Protein AF-A0A836ZSG6-F1 (afdb_monomer_lite)

InterPro domains:
  IPR001352 Ribonuclease HII/HIII [PTHR10954] (5-72)
  IPR012337 Ribonuclease H-like superfamily [SSF53098] (4-72)
  IPR024567 Ribonuclease HII/HIII domain [PF01351] (4-61)
  IPR024567 Ribonuclease HII/HIII domain [PS51975] (1-72)
  IPR036397 Ribonuclease H superfamily [G3DSA:3.30.420.10] (2-88)

Sequence (92 aa):
LDRAIMAASIVAKVTRDRLMHVLHAQHPQYRFDQHKGYSTPVHLAALQTHGPCPQHRRSFAPVRLALEGREQESAAVRDPEQLQVGQLVAPL

Structure (mmCIF, N/CA/C/O backbone):
data_AF-A0A836ZSG6-F1
#
_entry.id   AF-A0A836ZSG6-F1
#
loop_
_atom_site.group_PDB
_atom_site.id
_atom_site.type_symbol
_atom_site.label_atom_id
_atom_site.label_alt_id
_atom_site.label_comp_id
_atom_site.label_asym_id
_atom_site.label_entity_id
_atom_site.label_seq_id
_atom_site.pdbx_PDB_ins_code
_atom_site.Cartn_x
_atom_site.Cartn_y
_atom_site.Cartn_z
_atom_site.occupancy
_atom_site.B_iso_or_equiv
_atom_site.auth_seq_id
_atom_site.auth_comp_id
_atom_site.auth_asym_id
_atom_site.auth_atom_id
_atom_site.pdbx_PDB_model_num
ATOM 1 N N . LEU A 1 1 ? 20.739 13.977 -17.451 1.00 76.69 1 LEU A N 1
ATOM 2 C CA . LEU A 1 1 ? 19.723 12.925 -17.677 1.00 76.69 1 LEU A CA 1
ATOM 3 C C . LEU A 1 1 ? 20.451 11.592 -17.785 1.00 76.69 1 LEU A C 1
ATOM 5 O O . LEU A 1 1 ? 21.145 11.380 -18.770 1.00 76.69 1 LEU A O 1
ATOM 9 N N . ASP A 1 2 ? 20.370 10.751 -16.758 1.00 96.31 2 ASP A N 1
ATOM 10 C CA . ASP A 1 2 ? 21.077 9.465 -16.710 1.00 96.31 2 ASP A CA 1
ATOM 11 C C . ASP A 1 2 ? 20.140 8.329 -17.148 1.00 96.31 2 ASP A C 1
ATOM 13 O O . ASP A 1 2 ? 19.078 8.124 -16.558 1.00 96.31 2 ASP A O 1
ATOM 17 N N . ARG A 1 3 ? 20.527 7.587 -18.191 1.00 96.75 3 ARG A N 1
ATOM 18 C CA . ARG A 1 3 ? 19.722 6.493 -18.757 1.00 96.75 3 ARG A CA 1
ATOM 19 C C . ARG A 1 3 ? 19.504 5.351 -17.762 1.00 96.75 3 ARG A C 1
ATOM 21 O O . ARG A 1 3 ? 18.425 4.762 -17.772 1.00 96.75 3 ARG A O 1
ATOM 28 N N . ALA A 1 4 ? 20.477 5.060 -16.899 1.00 98.12 4 ALA A N 1
ATOM 29 C CA . ALA A 1 4 ? 20.354 4.014 -15.889 1.00 98.12 4 ALA A CA 1
ATOM 30 C C . ALA A 1 4 ? 19.316 4.400 -14.824 1.00 98.12 4 ALA A C 1
ATOM 32 O O . ALA A 1 4 ? 18.457 3.589 -14.481 1.00 98.12 4 ALA A O 1
ATOM 33 N N . ILE A 1 5 ? 19.319 5.663 -14.382 1.00 97.44 5 ILE A N 1
ATOM 34 C CA . ILE A 1 5 ? 18.321 6.192 -13.434 1.00 97.44 5 ILE A CA 1
ATOM 35 C C . ILE A 1 5 ? 16.912 6.148 -14.042 1.00 97.44 5 ILE A C 1
ATOM 37 O O . ILE A 1 5 ? 15.950 5.757 -13.373 1.00 97.44 5 ILE A O 1
ATOM 41 N N . MET A 1 6 ? 16.780 6.504 -15.323 1.00 98.19 6 MET A N 1
ATOM 42 C CA . MET A 1 6 ? 15.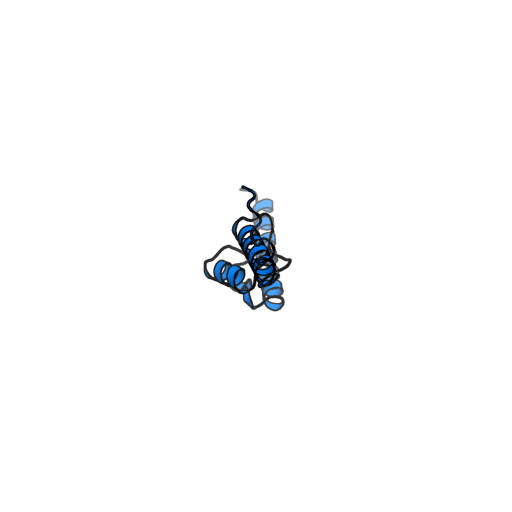494 6.448 -16.025 1.00 98.19 6 MET A CA 1
ATOM 43 C C . MET A 1 6 ? 14.976 5.009 -16.142 1.00 98.19 6 MET A C 1
ATOM 45 O O . MET A 1 6 ? 13.823 4.742 -15.802 1.00 98.19 6 MET A O 1
ATOM 49 N N . ALA A 1 7 ? 15.830 4.068 -16.558 1.00 98.31 7 ALA A N 1
ATOM 50 C CA . ALA A 1 7 ? 15.470 2.655 -16.657 1.00 98.31 7 ALA A CA 1
ATOM 51 C C . ALA A 1 7 ? 15.068 2.067 -15.293 1.00 98.31 7 ALA A C 1
ATOM 53 O O . ALA A 1 7 ? 14.029 1.414 -15.185 1.00 98.31 7 ALA A O 1
ATOM 54 N N . ALA A 1 8 ? 15.831 2.361 -14.235 1.00 98.12 8 ALA A N 1
ATOM 55 C CA . ALA A 1 8 ? 15.524 1.914 -12.878 1.00 98.12 8 ALA A CA 1
ATOM 56 C C . ALA A 1 8 ? 14.158 2.431 -12.398 1.00 98.12 8 ALA A C 1
ATOM 58 O O . ALA A 1 8 ? 13.376 1.680 -11.815 1.00 98.12 8 ALA A O 1
ATOM 59 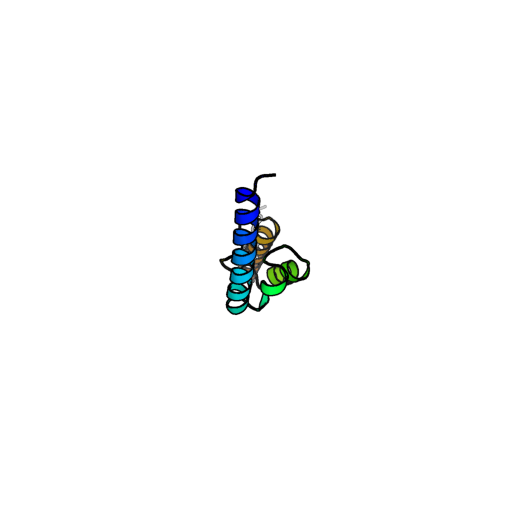N N . SER A 1 9 ? 13.836 3.691 -12.701 1.00 98.31 9 SER A N 1
ATOM 60 C CA . SER A 1 9 ? 12.562 4.311 -12.322 1.00 98.31 9 SER A CA 1
ATOM 61 C C . SER A 1 9 ? 11.365 3.645 -13.015 1.00 98.31 9 SER A C 1
ATOM 63 O O . SER A 1 9 ? 10.338 3.403 -12.375 1.00 98.31 9 SER A O 1
ATOM 65 N N . ILE A 1 10 ? 11.505 3.280 -14.297 1.00 98.25 10 ILE A N 1
ATOM 66 C CA . ILE A 1 10 ? 10.484 2.528 -15.048 1.00 98.25 10 ILE A CA 1
ATOM 67 C C . ILE A 1 10 ? 10.271 1.146 -14.421 1.00 98.25 10 ILE A C 1
ATOM 69 O O . ILE A 1 10 ? 9.133 0.775 -14.120 1.00 98.25 10 ILE A O 1
ATOM 73 N N . VAL A 1 11 ? 11.354 0.403 -14.168 1.00 98.56 11 VAL A N 1
ATOM 74 C CA . VAL A 1 11 ? 11.284 -0.935 -13.558 1.00 98.56 11 VAL A CA 1
ATOM 75 C C . VAL A 1 11 ? 10.626 -0.874 -12.180 1.00 98.56 11 VAL A C 1
ATOM 77 O O . VAL A 1 11 ? 9.720 -1.663 -11.896 1.00 98.56 11 VAL A O 1
ATOM 80 N N . ALA A 1 12 ? 11.019 0.088 -11.342 1.00 98.56 12 ALA A N 1
ATOM 81 C CA . ALA A 1 12 ? 10.456 0.268 -10.009 1.00 98.56 12 ALA A CA 1
ATOM 82 C C . ALA A 1 12 ? 8.946 0.551 -10.059 1.00 98.56 12 ALA A C 1
ATOM 84 O O . ALA A 1 12 ? 8.171 -0.087 -9.341 1.00 98.56 12 ALA A O 1
ATOM 85 N N . LYS A 1 13 ? 8.508 1.463 -10.935 1.00 98.06 13 LYS A N 1
ATOM 86 C CA . LYS A 1 13 ? 7.094 1.830 -11.072 1.00 98.06 13 LYS A CA 1
ATOM 87 C C . LYS A 1 13 ? 6.242 0.661 -11.561 1.00 98.06 13 LYS A C 1
ATOM 89 O O . LYS A 1 13 ? 5.241 0.338 -10.924 1.00 98.06 13 LYS A O 1
ATOM 94 N N . VAL A 1 14 ? 6.650 0.005 -12.647 1.00 98.62 14 VAL A N 1
ATOM 95 C CA . VAL A 1 14 ? 5.896 -1.118 -13.228 1.00 98.62 14 VAL A CA 1
ATOM 96 C C . VAL A 1 14 ? 5.787 -2.269 -12.228 1.00 98.62 14 VAL A C 1
ATOM 98 O O . VAL A 1 14 ? 4.715 -2.850 -12.061 1.00 98.62 14 VAL 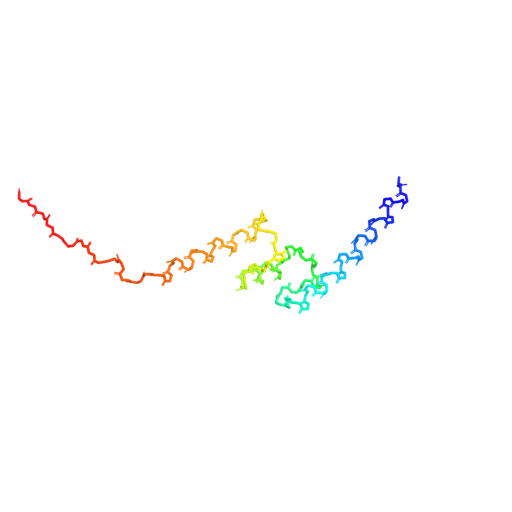A O 1
ATOM 101 N N . THR A 1 15 ? 6.873 -2.566 -11.513 1.00 98.75 15 THR A N 1
ATOM 102 C CA . THR A 1 15 ? 6.880 -3.612 -10.483 1.00 98.75 15 THR A CA 1
ATOM 103 C C . THR A 1 15 ? 5.947 -3.258 -9.329 1.00 98.75 15 THR A C 1
ATOM 105 O O . THR A 1 15 ? 5.100 -4.071 -8.954 1.00 98.75 15 THR A O 1
ATOM 108 N N . ARG A 1 16 ? 6.036 -2.030 -8.799 1.00 98.56 16 ARG A N 1
ATOM 109 C CA . ARG A 1 16 ? 5.152 -1.565 -7.722 1.00 98.56 16 ARG A CA 1
ATOM 110 C C . ARG A 1 16 ? 3.682 -1.646 -8.126 1.00 98.56 16 ARG A C 1
ATOM 112 O O . ARG A 1 16 ? 2.865 -2.102 -7.333 1.00 98.56 16 ARG A O 1
ATOM 119 N N . ASP A 1 17 ? 3.336 -1.239 -9.341 1.00 98.62 17 ASP A N 1
ATOM 120 C CA . ASP A 1 17 ? 1.940 -1.230 -9.781 1.00 98.62 17 ASP A CA 1
ATOM 121 C C . ASP A 1 17 ? 1.350 -2.635 -9.880 1.00 98.62 17 ASP A C 1
ATOM 123 O O . ASP A 1 17 ? 0.202 -2.831 -9.476 1.00 98.62 17 ASP A O 1
ATOM 127 N N . ARG A 1 18 ? 2.140 -3.620 -10.328 1.00 98.75 18 ARG A N 1
ATOM 128 C CA . ARG A 1 18 ? 1.752 -5.040 -10.321 1.00 98.75 18 ARG A CA 1
ATOM 129 C C . ARG A 1 18 ? 1.526 -5.558 -8.901 1.00 98.75 18 ARG A C 1
ATOM 131 O O . ARG A 1 18 ? 0.518 -6.213 -8.651 1.00 98.75 18 ARG A O 1
ATOM 138 N N . LEU A 1 19 ? 2.401 -5.209 -7.956 1.00 98.56 19 LEU A N 1
ATOM 139 C CA . LEU A 1 19 ? 2.227 -5.582 -6.546 1.00 98.56 19 LEU A CA 1
ATOM 140 C C . LEU A 1 19 ? 0.934 -5.013 -5.948 1.00 98.56 19 LEU A C 1
ATOM 142 O O . LEU A 1 19 ? 0.306 -5.669 -5.125 1.00 98.56 19 LEU A O 1
ATOM 146 N N . MET A 1 20 ? 0.493 -3.831 -6.381 1.00 98.62 20 MET A N 1
ATOM 147 C CA . MET A 1 20 ? -0.774 -3.253 -5.917 1.00 98.62 20 MET A CA 1
ATOM 148 C C . MET A 1 20 ? -2.007 -4.002 -6.437 1.00 98.62 20 MET A C 1
ATOM 150 O O . MET A 1 20 ? -3.012 -4.043 -5.734 1.00 98.62 20 MET A O 1
ATOM 154 N N . HIS A 1 21 ? -1.934 -4.649 -7.606 1.00 98.69 21 HIS A N 1
ATOM 155 C CA . HIS A 1 21 ? -2.993 -5.561 -8.060 1.00 98.69 21 HIS A CA 1
ATOM 156 C C . HIS A 1 21 ? -3.047 -6.832 -7.209 1.00 98.69 21 HIS A C 1
ATOM 158 O O . HIS A 1 21 ? -4.125 -7.247 -6.791 1.00 98.69 21 HIS A O 1
ATOM 164 N N . VAL A 1 22 ? -1.888 -7.416 -6.891 1.00 98.56 22 VAL A N 1
ATOM 165 C CA . VAL A 1 22 ? -1.813 -8.574 -5.982 1.00 98.56 22 VAL A CA 1
ATOM 166 C C . VAL A 1 22 ? -2.355 -8.205 -4.601 1.00 98.56 22 VAL A C 1
ATOM 168 O O . VAL A 1 22 ? -3.128 -8.956 -4.012 1.00 98.56 22 VAL A O 1
ATOM 171 N N . LEU A 1 23 ? -1.999 -7.022 -4.100 1.00 98.38 23 LEU A N 1
ATOM 172 C CA . LEU A 1 23 ? -2.480 -6.545 -2.812 1.00 98.38 23 LEU A CA 1
ATOM 173 C C . LEU A 1 23 ? -3.991 -6.286 -2.815 1.00 98.38 23 LEU A C 1
ATOM 175 O O . LEU A 1 23 ? -4.652 -6.578 -1.823 1.00 98.38 23 LEU A O 1
ATOM 179 N N . HIS A 1 24 ? -4.547 -5.785 -3.920 1.00 98.62 24 HIS A N 1
ATOM 180 C CA . HIS A 1 24 ? -5.993 -5.648 -4.081 1.00 98.62 24 HIS A CA 1
ATOM 181 C C . HIS A 1 24 ? -6.708 -7.000 -4.014 1.00 98.62 24 HIS A C 1
ATOM 183 O O . HIS A 1 24 ? -7.724 -7.099 -3.340 1.00 98.62 24 HIS A O 1
ATOM 189 N N . ALA A 1 25 ? -6.159 -8.052 -4.628 1.00 98.50 25 ALA A N 1
ATOM 190 C CA . ALA A 1 25 ? -6.746 -9.388 -4.524 1.00 98.50 25 ALA A CA 1
ATOM 191 C C . ALA A 1 25 ? -6.797 -9.899 -3.069 1.00 98.50 25 ALA A C 1
ATOM 193 O O . ALA A 1 25 ? -7.728 -10.607 -2.699 1.00 98.50 25 ALA A O 1
ATOM 194 N N . GLN A 1 26 ? -5.823 -9.519 -2.234 1.00 98.38 26 GLN A N 1
ATOM 195 C CA . GLN A 1 26 ? -5.786 -9.878 -0.810 1.00 98.38 26 GLN A CA 1
ATOM 196 C C . GLN A 1 26 ? -6.688 -8.987 0.058 1.00 98.38 26 GLN A C 1
ATOM 198 O O . GLN A 1 26 ? -7.230 -9.455 1.054 1.00 98.38 26 GLN A O 1
ATOM 203 N N . HIS A 1 27 ? -6.833 -7.708 -0.303 1.00 98.31 27 HIS A N 1
ATOM 204 C CA . HIS A 1 27 ? -7.635 -6.726 0.431 1.00 98.31 27 HIS A CA 1
ATOM 205 C C . HIS A 1 27 ? -8.508 -5.899 -0.528 1.00 98.31 27 HIS A C 1
ATOM 207 O O . HIS A 1 27 ? -8.212 -4.722 -0.792 1.00 98.31 27 HIS A O 1
ATOM 213 N N . PRO A 1 28 ? -9.577 -6.497 -1.081 1.00 98.06 28 PRO A N 1
ATOM 214 C CA . PRO A 1 28 ? -10.377 -5.876 -2.135 1.00 98.06 28 PRO A CA 1
ATOM 215 C C . PRO A 1 28 ? -11.047 -4.571 -1.694 1.00 98.06 28 PRO A C 1
ATOM 217 O O . PRO A 1 28 ? -11.174 -3.643 -2.496 1.00 98.06 28 PRO A O 1
ATOM 220 N N . GLN A 1 29 ? -11.389 -4.451 -0.408 1.00 98.19 29 GLN A N 1
ATOM 221 C CA . GLN A 1 29 ? -12.065 -3.291 0.167 1.00 98.19 29 GLN A CA 1
ATOM 222 C C . GLN A 1 29 ? -11.285 -1.975 0.022 1.00 98.19 29 GLN A C 1
ATOM 224 O O . GLN A 1 29 ? -11.896 -0.913 -0.053 1.00 98.19 29 GLN A O 1
ATOM 229 N N . TYR A 1 30 ? -9.950 -2.024 -0.081 1.00 98.38 30 TYR A N 1
ATOM 230 C CA . TYR A 1 30 ? -9.133 -0.814 -0.235 1.00 98.38 30 TYR A CA 1
ATOM 231 C C . TYR A 1 30 ? -8.825 -0.453 -1.684 1.00 98.38 30 TYR A C 1
ATOM 233 O O . TYR A 1 30 ? -8.145 0.539 -1.879 1.00 98.38 30 TYR A O 1
ATOM 241 N N . ARG A 1 31 ? -9.244 -1.230 -2.699 1.00 98.06 31 ARG A N 1
ATOM 242 C CA . ARG A 1 31 ? -9.091 -0.863 -4.131 1.00 98.06 31 ARG A CA 1
ATOM 243 C C . ARG A 1 31 ? -7.669 -0.414 -4.535 1.00 98.06 31 ARG A C 1
ATOM 245 O O . ARG A 1 31 ? -7.473 0.516 -5.325 1.00 98.06 31 ARG A O 1
ATOM 252 N N . PHE A 1 32 ? -6.647 -1.089 -3.989 1.00 98.62 32 PHE A N 1
ATOM 253 C CA . PHE A 1 32 ? -5.232 -0.772 -4.232 1.00 98.62 32 PHE A CA 1
ATOM 254 C C . PHE A 1 32 ? -4.838 -0.795 -5.714 1.00 98.62 32 PHE A C 1
ATOM 256 O O . PHE A 1 32 ? -3.928 -0.070 -6.119 1.00 98.62 32 PHE A O 1
ATOM 263 N N . ASP A 1 33 ? -5.531 -1.577 -6.532 1.00 98.50 33 ASP A N 1
ATOM 264 C CA . ASP A 1 33 ? -5.383 -1.646 -7.981 1.00 98.50 33 ASP A CA 1
ATOM 265 C C . ASP A 1 33 ? -5.647 -0.299 -8.674 1.00 98.50 33 ASP A C 1
ATOM 267 O O . ASP A 1 33 ? -5.075 -0.050 -9.733 1.00 98.50 33 ASP A O 1
ATOM 271 N N . GLN A 1 34 ? -6.420 0.601 -8.066 1.00 98.06 34 GLN A N 1
ATOM 272 C CA . GLN A 1 34 ? -6.810 1.871 -8.685 1.00 98.06 34 GLN A CA 1
ATOM 273 C C . GLN A 1 34 ? -5.891 3.022 -8.293 1.00 98.06 34 GLN A C 1
ATOM 275 O O . GLN A 1 34 ? -5.439 3.781 -9.145 1.00 98.06 34 GLN A O 1
ATOM 280 N N . HIS A 1 35 ? -5.566 3.138 -7.005 1.00 98.19 35 HIS A N 1
ATOM 281 C CA . HIS A 1 35 ? -4.796 4.270 -6.476 1.00 98.19 35 HIS A CA 1
ATOM 282 C C . HIS A 1 35 ? -3.438 3.881 -5.896 1.00 98.19 35 HIS A C 1
ATOM 284 O O . HIS A 1 35 ? -2.760 4.726 -5.325 1.00 98.19 35 HIS A O 1
ATOM 290 N N . LYS A 1 36 ? -3.007 2.621 -6.008 1.00 98.44 36 LYS A N 1
ATOM 291 C CA . LYS A 1 36 ? -1.631 2.178 -5.700 1.00 98.44 36 LYS A CA 1
ATOM 292 C C . LYS A 1 36 ? -1.144 2.525 -4.279 1.00 98.44 36 LYS A C 1
ATOM 294 O O . LYS A 1 36 ? 0.050 2.746 -4.041 1.00 98.44 36 LYS A O 1
ATOM 299 N N . GLY A 1 37 ? -2.090 2.608 -3.341 1.00 97.38 37 GLY A N 1
ATOM 300 C CA . GLY A 1 37 ? -1.853 2.978 -1.944 1.00 97.38 37 GLY A CA 1
ATOM 301 C C . GLY A 1 37 ? -1.769 4.484 -1.654 1.00 97.38 37 GLY A C 1
ATOM 302 O O . GLY A 1 37 ? -1.562 4.848 -0.501 1.00 97.38 37 GLY A O 1
ATOM 303 N N . TYR A 1 38 ? -1.951 5.367 -2.643 1.00 98.06 38 TYR A N 1
ATOM 304 C CA . TYR A 1 38 ? -2.065 6.808 -2.395 1.00 98.06 38 TYR A CA 1
ATOM 305 C C . TYR A 1 38 ? -3.354 7.140 -1.631 1.00 98.06 38 TYR A C 1
ATOM 307 O O . TYR A 1 38 ? -4.362 6.437 -1.748 1.00 98.06 38 TYR A O 1
ATOM 315 N N . SER A 1 39 ? -3.312 8.212 -0.842 1.00 96.44 39 SER A N 1
ATOM 316 C CA . SER A 1 39 ? -4.393 8.702 0.022 1.00 96.44 39 SER A CA 1
ATOM 317 C C . SER A 1 39 ? -5.481 9.430 -0.775 1.00 96.44 39 SER A C 1
ATOM 319 O O . SER A 1 39 ? -5.704 10.626 -0.608 1.00 96.44 39 SER A O 1
ATOM 321 N N . THR A 1 40 ? -6.128 8.708 -1.687 1.00 98.31 40 THR A N 1
ATOM 322 C CA . THR A 1 40 ? -7.314 9.201 -2.400 1.00 98.31 40 THR A CA 1
ATOM 323 C C . THR A 1 40 ? -8.532 9.198 -1.473 1.00 98.31 40 THR A C 1
ATOM 325 O O . THR A 1 40 ? -8.546 8.426 -0.511 1.00 98.31 40 THR A O 1
ATOM 328 N N . PRO A 1 41 ? -9.584 9.986 -1.759 1.00 98.31 41 PRO A N 1
ATOM 329 C CA . PRO A 1 41 ? -10.813 9.961 -0.964 1.00 98.31 41 PRO A CA 1
ATOM 330 C C . PRO A 1 41 ? -11.402 8.553 -0.805 1.00 98.31 41 PRO A C 1
ATOM 332 O O . PRO A 1 41 ? -11.811 8.180 0.288 1.00 98.31 41 PRO A O 1
ATOM 335 N N . VAL A 1 42 ? -11.355 7.737 -1.866 1.00 97.88 42 VAL A N 1
ATOM 336 C CA . VAL A 1 42 ? -11.811 6.335 -1.845 1.00 97.88 42 VAL A CA 1
ATOM 337 C C . VAL A 1 42 ? -11.008 5.504 -0.844 1.00 97.88 42 VAL A C 1
ATOM 339 O O . VAL A 1 42 ? -11.582 4.750 -0.063 1.00 97.88 42 VAL A O 1
ATOM 342 N N . HIS A 1 43 ? -9.684 5.667 -0.830 1.00 98.38 43 HIS A N 1
ATOM 343 C CA . HIS A 1 43 ? -8.819 4.936 0.090 1.00 98.38 43 HIS A CA 1
ATOM 344 C C . HIS A 1 43 ? -9.015 5.392 1.539 1.00 98.38 43 HIS A C 1
ATOM 346 O O . HIS A 1 43 ? -9.076 4.565 2.440 1.00 98.38 43 HIS A O 1
ATOM 352 N N . LEU A 1 44 ? -9.140 6.701 1.769 1.00 98.12 44 LEU A N 1
ATOM 353 C CA . LEU A 1 44 ? -9.370 7.249 3.106 1.00 98.12 44 LEU A CA 1
ATOM 354 C C . LEU A 1 44 ? -10.721 6.798 3.672 1.00 98.12 44 LEU A C 1
ATOM 356 O O . LEU A 1 44 ? -10.782 6.418 4.837 1.00 98.12 44 LEU A O 1
ATOM 360 N N . ALA A 1 45 ? -11.767 6.756 2.844 1.00 97.81 45 ALA A N 1
ATOM 361 C CA . ALA A 1 45 ? -13.063 6.210 3.236 1.00 97.81 45 ALA A CA 1
ATOM 362 C C . ALA A 1 45 ? -12.954 4.721 3.605 1.00 97.81 45 ALA A C 1
ATOM 364 O O . ALA A 1 45 ? -13.371 4.325 4.689 1.00 97.81 45 ALA A O 1
ATOM 365 N N . ALA A 1 46 ? -12.309 3.904 2.763 1.00 97.69 46 ALA A N 1
ATOM 366 C CA . ALA A 1 46 ? -12.090 2.487 3.059 1.00 97.69 46 ALA A CA 1
ATOM 367 C C . ALA A 1 46 ? -11.271 2.276 4.347 1.00 97.69 46 ALA A C 1
ATOM 369 O O . ALA A 1 46 ? -11.575 1.381 5.133 1.00 97.69 46 ALA A O 1
ATOM 370 N N . LEU A 1 47 ? -10.261 3.116 4.585 1.00 97.50 47 LEU A N 1
ATOM 371 C CA . LEU A 1 47 ? -9.434 3.094 5.790 1.00 97.50 47 LEU A CA 1
ATOM 372 C C . LEU A 1 47 ? -10.243 3.429 7.050 1.00 97.50 47 LEU A C 1
ATOM 374 O O . LEU A 1 47 ? -10.050 2.794 8.083 1.00 97.50 47 LEU A O 1
ATOM 378 N N . GLN A 1 48 ? -11.159 4.394 6.974 1.00 95.62 48 GLN A N 1
ATOM 379 C CA . GLN A 1 48 ? -12.065 4.716 8.078 1.00 95.62 48 GLN A CA 1
ATOM 380 C C . GLN A 1 48 ? -13.026 3.550 8.348 1.00 95.62 48 GLN A C 1
ATOM 382 O O . GLN A 1 48 ? -13.100 3.056 9.474 1.00 95.62 48 GLN A O 1
ATOM 387 N N . THR A 1 49 ? -13.690 3.040 7.307 1.00 96.25 49 THR A N 1
ATOM 388 C CA . THR A 1 49 ? -14.692 1.971 7.422 1.00 96.25 49 THR A CA 1
ATOM 389 C C . THR A 1 49 ? -14.093 0.646 7.899 1.00 96.25 49 THR A C 1
ATOM 391 O O . THR A 1 49 ? -14.606 0.029 8.832 1.00 96.25 49 THR A O 1
ATOM 394 N N . HIS A 1 50 ? -12.991 0.199 7.299 1.00 96.62 50 HIS A N 1
ATOM 395 C CA . HIS A 1 50 ? -12.429 -1.136 7.536 1.00 96.62 50 HIS A CA 1
ATOM 396 C C . HIS A 1 50 ? -11.220 -1.142 8.476 1.00 96.62 50 HIS A C 1
ATOM 398 O O . HIS A 1 50 ? -10.823 -2.202 8.957 1.00 96.62 50 HIS A O 1
ATOM 404 N N . GLY A 1 51 ? -10.658 0.030 8.775 1.00 96.88 51 GLY A N 1
ATOM 405 C CA . GLY A 1 51 ? -9.423 0.158 9.538 1.00 96.88 51 GLY A CA 1
ATOM 406 C C . GLY A 1 51 ? -8.207 -0.096 8.653 1.00 96.88 51 GLY A C 1
ATOM 407 O O . GLY A 1 51 ? -8.342 -0.359 7.463 1.00 96.88 51 GLY A O 1
ATOM 408 N N . PRO A 1 52 ? -6.986 0.014 9.187 1.00 97.50 52 PRO A N 1
ATOM 409 C CA . PRO A 1 52 ? -5.790 -0.320 8.426 1.00 97.50 52 PRO A CA 1
ATOM 410 C C . PRO A 1 52 ? -5.510 -1.824 8.395 1.00 97.50 52 PRO A C 1
ATOM 412 O O . PRO A 1 52 ? -5.469 -2.492 9.425 1.00 97.50 52 PRO A O 1
ATOM 415 N N . CYS A 1 53 ? -5.193 -2.348 7.212 1.00 97.25 53 CYS A N 1
ATOM 416 C CA . CYS A 1 53 ? -4.561 -3.663 7.055 1.00 97.25 53 CYS A CA 1
ATOM 417 C C . CYS A 1 53 ? -3.038 -3.639 7.344 1.00 97.25 53 CYS A C 1
ATOM 419 O O . CYS A 1 53 ? -2.446 -2.554 7.383 1.00 97.25 53 CYS A O 1
ATOM 421 N N . PRO A 1 54 ? -2.365 -4.805 7.478 1.00 97.19 54 PRO A N 1
ATOM 422 C CA . PRO A 1 54 ? -0.928 -4.892 7.782 1.00 97.19 54 PRO A CA 1
ATOM 423 C C . PRO A 1 54 ? -0.000 -4.135 6.819 1.00 97.19 54 PRO A C 1
ATOM 425 O O . PRO A 1 54 ? 1.093 -3.735 7.206 1.00 97.19 54 PRO A O 1
ATOM 428 N N . GLN A 1 55 ? -0.424 -3.927 5.571 1.00 97.75 55 GLN A N 1
ATOM 429 C CA . GLN A 1 55 ? 0.350 -3.230 4.543 1.00 97.75 55 GLN A CA 1
ATOM 430 C C . GLN A 1 55 ? 0.287 -1.701 4.667 1.00 97.75 55 GLN A C 1
ATOM 432 O O . GLN A 1 55 ? 1.065 -0.996 4.018 1.00 97.75 55 GLN A O 1
ATOM 437 N N . HIS A 1 56 ? -0.603 -1.164 5.506 1.00 98.25 56 HIS A N 1
ATOM 438 C CA . HIS A 1 56 ? -0.641 0.264 5.786 1.00 98.25 56 HIS A CA 1
ATOM 439 C C . HIS A 1 56 ? 0.551 0.687 6.644 1.00 98.25 56 HIS A C 1
ATOM 441 O O . HIS A 1 56 ? 0.883 0.087 7.667 1.00 98.25 56 HIS A O 1
ATOM 447 N N . ARG A 1 57 ? 1.179 1.796 6.252 1.00 98.06 57 ARG A N 1
ATOM 448 C CA . ARG A 1 57 ? 2.284 2.393 7.004 1.00 98.06 57 ARG A CA 1
ATOM 449 C C . ARG A 1 57 ? 1.736 3.108 8.234 1.00 98.06 57 ARG A C 1
ATOM 451 O O . ARG A 1 57 ? 1.237 4.221 8.122 1.00 98.06 57 ARG A O 1
ATOM 458 N N . ARG A 1 58 ? 1.873 2.491 9.409 1.00 96.88 58 ARG A N 1
ATOM 459 C CA . ARG A 1 58 ? 1.337 3.009 10.684 1.00 96.88 58 ARG A CA 1
ATOM 460 C C . ARG A 1 58 ? 1.835 4.404 11.071 1.00 96.88 58 ARG A C 1
ATOM 462 O O . ARG A 1 58 ? 1.130 5.125 11.758 1.00 96.88 58 ARG A O 1
ATOM 469 N N . SER A 1 59 ? 3.017 4.807 10.601 1.00 97.31 59 SER A N 1
ATOM 470 C CA . SER A 1 59 ? 3.555 6.150 10.847 1.00 97.31 59 SER A CA 1
ATOM 471 C C . SER A 1 59 ? 2.879 7.258 10.033 1.00 97.31 59 SER A C 1
ATOM 473 O O . SER A 1 59 ? 3.143 8.433 10.271 1.00 97.31 59 SER A O 1
ATOM 475 N N . PHE A 1 60 ? 2.029 6.923 9.058 1.00 98.06 60 PHE A N 1
ATOM 476 C CA . PHE A 1 60 ? 1.324 7.923 8.261 1.00 98.06 60 PHE A CA 1
ATOM 477 C C . PHE A 1 60 ? 0.107 8.433 9.029 1.00 98.06 60 PHE A C 1
ATOM 479 O O . PHE A 1 60 ? -0.703 7.639 9.500 1.00 98.06 60 PHE A O 1
ATOM 486 N N . ALA A 1 61 ? -0.046 9.758 9.097 1.00 97.38 61 ALA A N 1
ATOM 487 C CA . ALA A 1 61 ? -1.111 10.422 9.848 1.00 97.38 61 ALA A CA 1
ATOM 488 C C . ALA A 1 61 ? -2.517 9.806 9.658 1.00 97.38 61 ALA A C 1
ATOM 490 O O . ALA A 1 61 ? -3.117 9.463 10.673 1.00 97.38 61 ALA A O 1
ATOM 491 N N . PRO A 1 62 ? -3.037 9.574 8.429 1.00 96.50 62 PRO A N 1
ATOM 492 C CA . PRO A 1 62 ? -4.379 9.001 8.270 1.00 96.50 62 PRO A CA 1
ATOM 493 C C . PRO A 1 62 ? -4.498 7.575 8.824 1.00 96.50 62 PRO A C 1
ATOM 495 O O . PRO A 1 62 ? -5.554 7.193 9.314 1.00 96.50 62 PRO A O 1
ATOM 498 N N . VAL A 1 63 ? -3.416 6.792 8.779 1.00 97.94 63 VAL A N 1
ATOM 499 C CA . VAL A 1 63 ? -3.385 5.418 9.299 1.00 97.94 63 VAL A CA 1
ATOM 500 C C . VAL A 1 63 ? -3.358 5.425 10.821 1.00 97.94 63 VAL A C 1
ATOM 502 O O . VAL A 1 63 ? -4.101 4.673 11.441 1.00 97.94 63 VAL A O 1
ATOM 505 N N . ARG A 1 64 ? -2.530 6.286 11.420 1.00 97.12 64 ARG A N 1
ATOM 506 C CA . ARG A 1 64 ? -2.453 6.443 12.874 1.00 97.12 64 ARG A CA 1
ATOM 507 C C . ARG A 1 64 ? -3.794 6.896 13.459 1.00 97.12 64 ARG A C 1
ATOM 509 O O . ARG A 1 64 ? -4.280 6.258 14.380 1.00 97.12 64 ARG A O 1
ATOM 516 N N . LEU A 1 65 ? -4.425 7.909 12.863 1.00 95.88 65 LEU A N 1
ATOM 517 C CA . LEU A 1 65 ? -5.738 8.397 13.303 1.00 95.88 65 LEU A CA 1
ATOM 518 C C . LEU A 1 65 ? -6.816 7.301 13.236 1.00 95.88 65 LEU A C 1
ATOM 520 O O . LEU A 1 65 ? -7.648 7.192 14.131 1.00 95.88 65 LEU A O 1
ATOM 524 N N . ALA A 1 66 ? -6.785 6.455 12.201 1.00 94.94 66 ALA A N 1
ATOM 525 C CA . ALA A 1 66 ? -7.711 5.328 12.07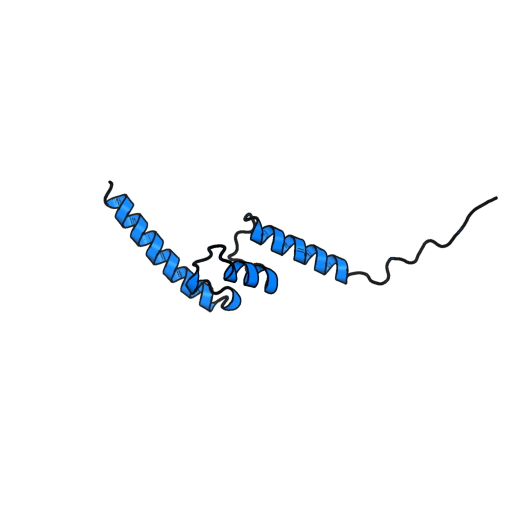9 1.00 94.94 66 ALA A CA 1
ATOM 526 C C . ALA A 1 66 ? -7.469 4.217 13.122 1.00 94.94 66 ALA A C 1
ATOM 528 O O . ALA A 1 66 ? -8.402 3.485 13.445 1.00 94.94 66 ALA A O 1
ATOM 529 N N . LEU A 1 67 ? -6.241 4.070 13.638 1.00 94.12 67 LEU A N 1
ATOM 530 C CA . LEU A 1 67 ? -5.930 3.163 14.752 1.00 94.12 67 LEU A CA 1
ATOM 531 C C . LEU A 1 67 ? -6.417 3.741 16.081 1.00 94.12 67 LEU A C 1
ATOM 533 O O . LEU A 1 67 ? -7.149 3.068 16.799 1.00 94.12 67 LEU A O 1
ATOM 537 N N . GLU A 1 68 ? -6.069 4.998 16.361 1.00 92.69 68 GLU A N 1
ATOM 538 C CA . GLU A 1 68 ? -6.428 5.700 17.599 1.00 92.69 68 GLU A CA 1
ATOM 539 C C . GLU A 1 68 ? -7.954 5.750 17.794 1.00 92.69 68 GLU A C 1
ATOM 541 O O . GLU A 1 68 ? -8.453 5.442 18.874 1.00 92.69 68 GLU A O 1
ATOM 546 N N . GLY A 1 69 ? -8.719 6.048 16.735 1.00 86.56 69 GLY A N 1
ATOM 547 C CA . GLY A 1 69 ? -10.186 6.050 16.805 1.00 86.56 69 GLY A CA 1
ATOM 548 C C . GLY A 1 69 ? -10.788 4.683 17.162 1.00 86.56 69 GLY A C 1
ATOM 549 O O . GLY A 1 69 ? -11.797 4.615 17.860 1.00 86.56 69 GLY A O 1
ATOM 550 N N . ARG A 1 70 ? -10.147 3.582 16.748 1.00 81.38 70 ARG A N 1
ATOM 551 C CA . ARG A 1 70 ? -10.598 2.215 17.069 1.00 81.38 70 ARG A CA 1
ATOM 552 C C . ARG A 1 70 ? -10.220 1.783 18.480 1.00 81.38 70 ARG A C 1
ATOM 554 O O . ARG A 1 70 ? -10.970 1.042 19.110 1.00 81.38 70 ARG A O 1
ATOM 561 N N . GLU A 1 71 ? -9.078 2.236 18.986 1.00 81.62 71 GLU A N 1
ATOM 562 C CA . GLU A 1 71 ? -8.691 2.020 20.385 1.00 81.62 71 GLU A CA 1
ATOM 563 C C . GLU A 1 71 ? -9.685 2.705 21.333 1.00 81.62 71 GLU A C 1
ATOM 565 O O . GLU A 1 71 ? -10.110 2.102 22.318 1.00 81.62 71 GLU A O 1
ATOM 570 N N . GLN A 1 72 ? -10.128 3.920 20.988 1.00 75.06 72 GLN A N 1
ATOM 571 C CA . GLN A 1 72 ? -11.156 4.652 21.734 1.00 75.06 72 GLN A CA 1
ATOM 572 C C . GLN A 1 72 ? -12.520 3.949 21.697 1.00 75.06 72 GLN A C 1
ATOM 574 O O . GLN A 1 72 ? -13.158 3.812 22.738 1.00 75.06 72 GLN A O 1
ATOM 579 N N . GLU A 1 73 ? -12.949 3.447 20.535 1.00 74.44 73 GLU A N 1
ATOM 580 C CA . GLU A 1 73 ? -14.196 2.679 20.401 1.00 74.44 73 GLU A CA 1
ATOM 581 C C . GLU A 1 73 ? -14.157 1.382 21.228 1.00 74.44 73 GLU A C 1
ATOM 583 O O . GLU A 1 73 ? -15.080 1.093 21.988 1.00 74.44 73 GLU A O 1
ATOM 588 N N . SER A 1 74 ? -13.051 0.632 21.169 1.00 73.50 74 SER A N 1
ATOM 589 C CA . SER A 1 74 ? -12.884 -0.586 21.970 1.00 73.50 74 SER A CA 1
ATOM 590 C C . SER A 1 74 ? -12.812 -0.312 23.477 1.00 73.50 74 SER A C 1
ATOM 592 O O . SER A 1 74 ? -13.192 -1.185 24.260 1.00 73.50 74 SER A O 1
ATOM 594 N N . ALA A 1 75 ? -12.303 0.851 23.892 1.00 71.75 75 ALA A N 1
ATOM 595 C CA . ALA A 1 75 ? -12.303 1.274 25.289 1.00 71.75 75 ALA A CA 1
ATOM 596 C C . ALA A 1 75 ? -13.709 1.692 25.755 1.00 71.75 75 ALA A C 1
ATOM 598 O O . ALA A 1 75 ? -14.109 1.335 26.858 1.00 71.75 75 ALA A O 1
ATOM 599 N N . ALA A 1 76 ? -14.485 2.374 24.906 1.00 67.06 76 ALA A N 1
ATOM 600 C CA . ALA A 1 76 ? -15.850 2.803 25.214 1.00 67.06 76 ALA A CA 1
ATOM 601 C C . ALA A 1 76 ? -16.847 1.633 25.326 1.00 67.06 76 ALA A C 1
ATOM 603 O O . ALA A 1 76 ? -17.766 1.683 26.136 1.00 67.06 76 ALA A O 1
ATOM 604 N N . VAL A 1 77 ? -16.656 0.555 24.556 1.00 65.62 77 VAL A N 1
ATOM 605 C CA . VAL A 1 77 ? -17.506 -0.653 24.626 1.00 65.62 77 VAL A CA 1
ATOM 606 C C . VAL A 1 77 ? -17.283 -1.455 25.921 1.00 65.62 77 VAL A C 1
ATOM 608 O O . VAL A 1 77 ? -18.117 -2.282 26.283 1.00 65.62 77 VAL A O 1
ATOM 611 N N . ARG A 1 78 ? -16.179 -1.224 26.643 1.00 60.75 78 ARG A N 1
ATOM 612 C CA . ARG A 1 78 ? -15.794 -2.042 27.801 1.00 60.75 78 ARG A CA 1
ATOM 613 C C . ARG A 1 78 ? -16.495 -1.711 29.125 1.00 60.75 78 ARG A C 1
ATOM 615 O O . ARG A 1 78 ? -16.351 -2.531 30.020 1.00 60.75 78 ARG A O 1
ATOM 622 N N . ASP A 1 79 ? -17.285 -0.636 29.257 1.00 54.00 79 ASP A N 1
ATOM 623 C CA . ASP A 1 79 ? -17.984 -0.353 30.529 1.00 54.00 79 ASP A CA 1
ATOM 624 C C . ASP A 1 79 ? -19.275 0.486 30.432 1.00 54.00 79 ASP A C 1
ATOM 626 O O . ASP A 1 79 ? -19.216 1.713 30.332 1.00 54.00 79 ASP A O 1
ATOM 630 N N . PRO A 1 80 ? -20.457 -0.142 30.581 1.00 54.34 80 PRO A N 1
ATOM 631 C CA . PRO A 1 80 ? -21.681 0.535 31.005 1.00 54.34 80 PRO A CA 1
ATOM 632 C C . PRO A 1 80 ? -21.936 0.503 32.531 1.00 54.34 80 PRO A C 1
ATOM 634 O O . PRO A 1 80 ? -22.820 1.222 32.986 1.00 54.34 80 PRO A O 1
ATOM 637 N N . GLU A 1 81 ? -21.199 -0.283 33.335 1.00 54.06 81 GLU A N 1
ATOM 638 C CA . GLU A 1 81 ? -21.495 -0.493 34.775 1.00 54.06 81 GLU A CA 1
ATOM 639 C C . GLU A 1 81 ? -20.481 0.108 35.773 1.00 54.06 81 GLU A C 1
ATOM 641 O O . GLU A 1 81 ? -20.754 0.137 36.972 1.00 54.06 81 GLU A O 1
ATOM 646 N N . GLN A 1 82 ? -19.340 0.656 35.341 1.00 51.91 82 GLN A N 1
ATOM 647 C CA . GLN A 1 82 ? -18.319 1.173 36.275 1.00 51.91 82 GLN A CA 1
ATOM 648 C C . GLN A 1 82 ? -18.568 2.579 36.857 1.00 51.91 82 GLN A C 1
ATOM 650 O O . GLN A 1 82 ? -17.730 3.084 37.604 1.00 51.91 82 GLN A O 1
ATOM 655 N N . LEU A 1 83 ? -19.721 3.208 36.604 1.00 51.34 83 LEU A N 1
ATOM 656 C CA . LEU A 1 83 ? -20.058 4.525 37.164 1.00 51.34 83 LEU A CA 1
ATOM 657 C C . LEU A 1 83 ? -21.142 4.457 38.258 1.00 51.34 83 LEU A C 1
ATOM 659 O O . LEU A 1 83 ? -22.094 5.223 38.210 1.00 51.34 83 LEU A O 1
ATOM 663 N N . GLN A 1 84 ? -21.032 3.556 39.245 1.00 51.94 84 GLN A N 1
ATOM 664 C CA . GLN A 1 84 ? -21.901 3.603 40.437 1.00 51.94 84 GLN A CA 1
ATOM 665 C C . GLN A 1 84 ? -21.279 2.966 41.694 1.00 51.94 84 GLN A C 1
ATOM 667 O O . GLN A 1 84 ? -21.832 2.023 42.249 1.00 51.94 84 GLN A O 1
ATOM 672 N N . VAL A 1 85 ? -20.180 3.515 42.226 1.00 48.31 85 VAL A N 1
ATOM 673 C CA . VAL A 1 85 ? -19.871 3.362 43.664 1.00 48.31 85 VAL A CA 1
ATOM 674 C C . VAL A 1 85 ? -19.258 4.655 44.203 1.00 48.31 85 VAL A C 1
ATOM 676 O O . VAL A 1 85 ? -18.089 4.951 43.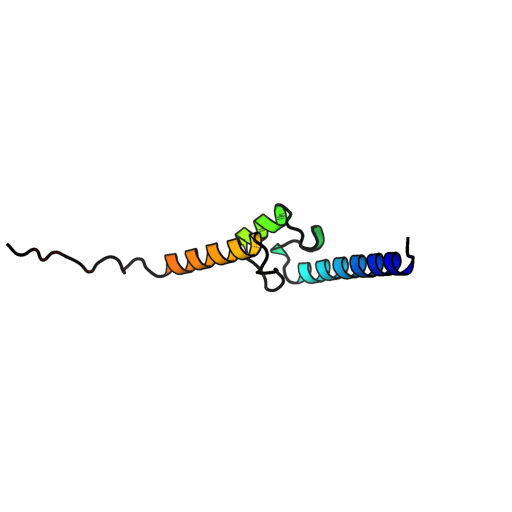980 1.00 48.31 85 VAL A O 1
ATOM 679 N N . GLY A 1 86 ? -20.072 5.431 44.918 1.00 47.47 86 GLY A N 1
ATOM 680 C CA . GLY A 1 86 ? -19.645 6.650 45.608 1.00 47.47 86 GLY A CA 1
ATOM 681 C C . GLY A 1 86 ? -20.799 7.443 46.221 1.00 47.47 86 GLY A C 1
ATOM 682 O O . GLY A 1 86 ? -20.814 8.667 46.141 1.00 47.47 86 GLY A O 1
ATOM 683 N N . GLN A 1 87 ? -21.807 6.758 46.773 1.00 56.59 87 GLN A N 1
ATOM 684 C CA . GLN A 1 87 ? -22.869 7.393 47.555 1.00 56.59 87 GLN A CA 1
ATOM 685 C C . GLN A 1 87 ? -22.305 7.986 48.857 1.00 56.59 87 GLN A C 1
ATOM 687 O O . GLN A 1 87 ? -21.586 7.316 49.591 1.00 56.59 87 GLN A O 1
ATOM 692 N N . LEU A 1 88 ? -22.680 9.249 49.087 1.00 55.69 88 LEU A N 1
ATOM 693 C CA . LEU A 1 88 ? -22.719 10.035 50.326 1.00 55.69 88 LEU A CA 1
ATOM 694 C C . LEU A 1 88 ? -22.144 9.391 51.600 1.00 55.69 88 LEU A C 1
ATOM 696 O O . LEU A 1 88 ? -22.778 8.521 52.190 1.00 55.69 88 LEU A O 1
ATOM 700 N N . VAL A 1 89 ? -21.107 10.024 52.157 1.00 50.25 89 VAL A N 1
ATOM 701 C CA . VAL A 1 89 ? -21.060 10.297 53.603 1.00 50.25 89 VAL A CA 1
ATOM 702 C C . VAL A 1 89 ? -20.479 11.699 53.812 1.00 50.25 89 VAL A C 1
ATOM 704 O O . VAL A 1 89 ? -19.281 11.915 53.653 1.00 50.25 89 VAL A O 1
ATOM 707 N N . ALA A 1 90 ? -21.336 12.663 54.142 1.00 46.16 90 ALA A N 1
ATOM 708 C CA . ALA A 1 90 ? -20.922 13.930 54.740 1.00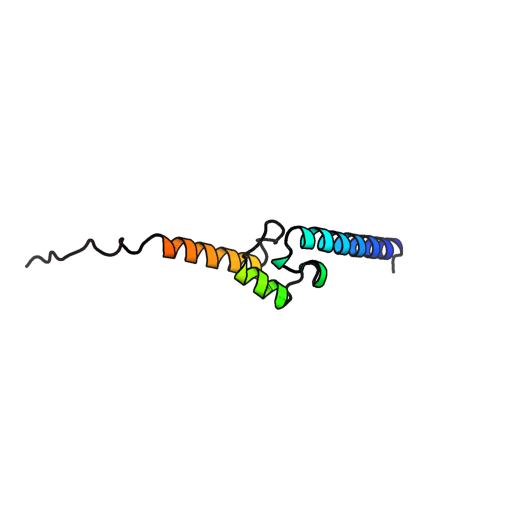 46.16 90 ALA A CA 1
ATOM 709 C C . ALA A 1 90 ? -20.977 13.776 56.268 1.00 46.16 90 ALA A C 1
ATOM 711 O O . ALA A 1 90 ? -21.997 13.282 56.758 1.00 46.16 90 ALA A O 1
ATOM 712 N N . PRO A 1 91 ? -19.955 14.190 57.034 1.00 59.47 91 PRO A N 1
ATOM 713 C CA . PRO A 1 91 ? -20.121 14.440 58.455 1.00 59.47 91 PRO A CA 1
ATOM 714 C C . PRO A 1 91 ? -20.264 15.939 58.759 1.00 59.47 91 PRO A C 1
ATOM 716 O O . PRO A 1 91 ? -19.807 16.798 58.003 1.00 59.47 91 PRO A O 1
ATOM 719 N N . LEU A 1 92 ? -20.976 16.164 59.863 1.00 50.97 92 LEU A N 1
ATOM 720 C CA . LEU A 1 92 ? -21.449 17.412 60.470 1.00 50.97 92 LEU A CA 1
ATOM 721 C C . LEU A 1 92 ? -20.332 18.356 60.926 1.00 50.97 92 LEU A C 1
ATOM 723 O O . LEU A 1 92 ? -19.276 17.848 61.366 1.00 50.97 92 LEU A O 1
#

Radius of gyration: 22.92 Å; chains: 1; bounding box: 44×27×79 Å

Foldseek 3Di:
DDPVVVVVVVVVVVVLLVVQVVVCVVPVLQVCNPVSPDPDPSNLVSCQVVNDDPPDDCPDPSNVVSVVVVVVVVVVVPDPPPPDDDDDDDDD

Secondary structure (DSSP, 8-state):
--HHHHHHHHHHHHHHHHHHHHHHHH-GGG-HHHHTT---HHHHHHHHHH---TTS-TTSHHHHHHHHHHHHHHHHTT-SSSS---------

Organism: NCBI:txid1184265

pLDDT: mean 87.96, std 17.16, range [46.16, 98.75]